Protein AF-A0A810MWP3-F1 (afdb_monomer)

Organism: NCBI:txid338584

Secondary structure (DSSP, 8-state):
--HHHHHHHHHHHHHHHHTTS--TT-------------------------TTSPPPHHHHHHHHHHHHHHHHHHHHTPPP-PPP--S-THHHHHHHHHHHHHHHHT---HHHHHHHHHHHHHHHHH-

pLDDT: mean 80.16, std 19.78, range [38.03, 97.88]

Solvent-accessible surface area (backbone atoms only — not comparable to full-atom values): 7898 Å² total; per-residue (Å²): 100,55,73,67,59,38,52,52,48,51,52,55,42,45,56,59,56,56,70,66,60,68,59,86,89,66,70,76,86,79,72,95,70,89,75,84,85,81,80,92,84,85,84,83,91,74,86,78,70,64,86,80,56,76,76,53,66,69,52,51,52,51,52,48,38,40,57,40,40,39,49,21,21,59,49,65,73,45,82,71,73,87,67,83,86,67,96,48,75,77,51,53,56,54,50,37,53,50,31,50,49,48,27,58,72,40,64,51,57,47,66,60,45,39,51,51,40,50,51,51,52,53,50,56,74,75,106

Sequence (127 aa):
MSVEEFGRAVDLLARQVGHWEAPRWRATAGSGGILPNRGPVVAGSAVSVDRDAPPARRDLMHALVQRIADRAADAEGEPRRPVPRLSNDLALTDQLKVVAADLVAAGPAPDLLGAAVADVQETRRAL

Foldseek 3Di:
DDLVLLVVLLVVLLVVLVVPPDPPVPDPPDDPDDDPDDDDDDDDDDPPPVPPPDDDLLRLLLVLLLLLLQLLCVLQVHDRDRDDDDPDSNCSSVSSVVSSVSSVVSVHDPVSSVVNSVSSVVSSVVD

Nearest PDB structures (foldseek):
  7zxk-assembly2_C  TM=2.833E-01  e=7.656E+00  Homo sapiens
  8d82-assembly1_D  TM=2.096E-01  e=9.416E+00  Homo sapiens

Mean predicted aligned error: 11.07 Å

Structure (mmCIF, N/CA/C/O backbone):
data_AF-A0A810MWP3-F1
#
_entry.id   AF-A0A810MWP3-F1
#
loop_
_atom_site.group_PDB
_atom_site.id
_atom_site.type_symbol
_atom_site.label_atom_id
_atom_site.label_alt_id
_atom_site.label_comp_id
_atom_site.label_asym_id
_atom_site.label_entity_id
_atom_site.label_seq_id
_atom_site.pdbx_PDB_ins_code
_atom_site.Cartn_x
_atom_site.Cartn_y
_atom_site.Cartn_z
_atom_site.occupancy
_atom_site.B_iso_or_equiv
_atom_site.auth_seq_id
_atom_site.auth_comp_id
_atom_site.auth_asym_id
_atom_site.auth_atom_id
_atom_site.pdbx_PDB_model_num
ATOM 1 N N . MET A 1 1 ? -11.746 8.965 2.134 1.00 88.25 1 MET A N 1
ATOM 2 C CA . MET A 1 1 ? -11.151 7.876 1.335 1.00 88.25 1 MET A CA 1
ATOM 3 C C . MET A 1 1 ? -11.826 6.576 1.739 1.00 88.25 1 MET A C 1
ATOM 5 O O . MET A 1 1 ? -12.017 6.395 2.938 1.00 88.25 1 MET A O 1
ATOM 9 N N . SER A 1 2 ? -12.223 5.719 0.797 1.00 92.62 2 SER A N 1
ATOM 10 C CA . SER A 1 2 ? -12.881 4.430 1.068 1.00 92.62 2 SER A CA 1
ATOM 11 C C . SER A 1 2 ? -11.955 3.229 0.837 1.00 92.62 2 SER A C 1
ATOM 13 O O . SER A 1 2 ? -10.946 3.316 0.133 1.00 92.62 2 SER A O 1
ATOM 15 N N . VAL A 1 3 ? -12.308 2.081 1.425 1.00 93.50 3 VAL A N 1
ATOM 16 C CA . VAL A 1 3 ? -11.587 0.807 1.234 1.00 93.50 3 VAL A CA 1
ATOM 17 C C . VAL A 1 3 ? -11.632 0.366 -0.231 1.00 93.50 3 VAL A C 1
ATOM 19 O O . VAL A 1 3 ? -10.647 -0.146 -0.759 1.00 93.50 3 VAL A O 1
ATOM 22 N N . GLU A 1 4 ? -12.744 0.630 -0.917 1.00 95.31 4 GLU A N 1
ATOM 23 C CA . GLU A 1 4 ? -12.907 0.328 -2.340 1.00 95.31 4 GLU A CA 1
ATOM 24 C C . GLU A 1 4 ? -11.955 1.152 -3.215 1.00 95.31 4 GLU A C 1
ATOM 26 O O . GLU A 1 4 ? -11.365 0.628 -4.162 1.00 95.31 4 GLU A O 1
ATOM 31 N N . GLU A 1 5 ? -11.764 2.434 -2.892 1.00 94.75 5 GLU A N 1
ATOM 32 C CA . GLU A 1 5 ? -10.815 3.303 -3.594 1.00 94.75 5 GLU A CA 1
ATOM 33 C C . GLU A 1 5 ? -9.378 2.798 -3.436 1.00 94.75 5 GLU A C 1
ATOM 35 O O . GLU A 1 5 ? -8.619 2.770 -4.409 1.00 94.75 5 GLU A O 1
ATOM 40 N N . PHE A 1 6 ? -9.021 2.346 -2.232 1.00 96.69 6 PHE A N 1
ATOM 41 C CA . PHE A 1 6 ? -7.716 1.752 -1.960 1.00 96.69 6 PHE A CA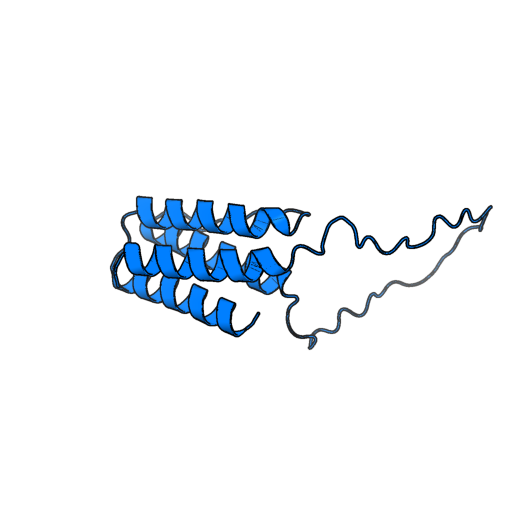 1
ATOM 42 C C . PHE A 1 6 ? -7.504 0.435 -2.711 1.00 96.69 6 PHE A C 1
ATOM 44 O O . PHE A 1 6 ? -6.509 0.304 -3.429 1.00 96.69 6 PHE A O 1
ATOM 51 N N . GLY A 1 7 ? -8.465 -0.491 -2.649 1.00 95.94 7 GLY A N 1
ATOM 52 C CA . GLY A 1 7 ? -8.410 -1.745 -3.407 1.00 95.94 7 GLY A CA 1
ATOM 53 C C . GLY A 1 7 ? -8.264 -1.502 -4.911 1.00 95.94 7 GLY A C 1
ATOM 54 O O . GLY A 1 7 ? -7.394 -2.076 -5.566 1.00 95.94 7 GLY A O 1
ATOM 55 N N . ARG A 1 8 ? -9.023 -0.543 -5.455 1.00 97.25 8 ARG A N 1
ATOM 56 C CA . ARG A 1 8 ? -8.916 -0.145 -6.864 1.00 97.25 8 ARG A CA 1
ATOM 57 C C . ARG A 1 8 ? -7.540 0.424 -7.213 1.00 97.25 8 ARG A C 1
ATOM 59 O O . ARG A 1 8 ? -7.036 0.162 -8.306 1.00 97.25 8 ARG A O 1
ATOM 66 N N . ALA A 1 9 ? -6.934 1.224 -6.336 1.00 96.88 9 ALA A N 1
ATOM 67 C CA . ALA A 1 9 ? -5.596 1.765 -6.563 1.00 96.88 9 ALA A CA 1
ATOM 68 C C . ALA A 1 9 ? -4.542 0.646 -6.629 1.00 96.88 9 ALA A C 1
ATOM 70 O O . ALA A 1 9 ? -3.719 0.645 -7.551 1.00 96.88 9 ALA A O 1
ATOM 71 N N . VAL A 1 10 ? -4.613 -0.323 -5.710 1.00 96.31 10 VAL A N 1
ATOM 72 C CA . VAL A 1 10 ? -3.728 -1.500 -5.669 1.00 96.31 10 VAL A CA 1
ATOM 73 C C . VAL A 1 10 ? -3.887 -2.352 -6.928 1.00 96.31 10 VAL A C 1
ATOM 75 O O . VAL A 1 10 ? -2.888 -2.696 -7.558 1.00 96.31 10 VAL A O 1
ATOM 78 N N . ASP A 1 11 ? -5.119 -2.620 -7.365 1.00 94.81 11 ASP A N 1
ATOM 79 C CA . ASP A 1 11 ? -5.384 -3.398 -8.581 1.00 94.81 11 ASP A CA 1
ATOM 80 C C . ASP A 1 11 ? -4.823 -2.739 -9.845 1.00 94.81 11 ASP A C 1
ATOM 82 O O . ASP A 1 11 ? -4.286 -3.415 -10.727 1.00 94.81 11 ASP A O 1
ATOM 86 N N . LEU A 1 12 ? -4.932 -1.412 -9.953 1.00 94.62 12 LEU A N 1
ATOM 87 C CA . LEU A 1 12 ? -4.375 -0.671 -11.085 1.00 94.62 12 LEU A CA 1
ATOM 88 C C . LEU A 1 12 ? -2.846 -0.754 -11.114 1.00 94.62 12 LEU A C 1
ATOM 90 O O . LEU A 1 12 ? -2.275 -0.942 -12.188 1.00 94.62 12 LEU A O 1
ATOM 94 N N . LEU A 1 13 ? -2.193 -0.654 -9.954 1.00 92.88 13 LEU A N 1
ATOM 95 C CA . LEU A 1 13 ? -0.748 -0.830 -9.858 1.00 92.88 13 LEU A CA 1
ATOM 96 C C . LEU A 1 13 ? -0.337 -2.273 -10.191 1.00 92.88 13 LEU A C 1
ATOM 98 O O . LEU A 1 13 ? 0.571 -2.474 -10.991 1.00 92.88 13 LEU A O 1
ATOM 102 N N . ALA A 1 14 ? -1.037 -3.276 -9.658 1.00 90.75 14 ALA A N 1
ATOM 103 C CA . ALA A 1 14 ? -0.759 -4.685 -9.935 1.00 90.75 14 ALA A CA 1
ATOM 104 C C . ALA A 1 14 ? -0.850 -5.014 -11.435 1.00 90.75 14 ALA A C 1
ATOM 106 O O . ALA A 1 14 ? -0.020 -5.750 -11.965 1.00 90.75 14 ALA A O 1
ATOM 107 N N . ARG A 1 15 ? -1.825 -4.434 -12.147 1.00 89.81 15 ARG A N 1
ATOM 108 C CA . ARG A 1 15 ? -1.952 -4.580 -13.607 1.00 89.81 15 ARG A CA 1
ATOM 109 C C . ARG A 1 15 ? -0.799 -3.922 -14.368 1.00 89.81 15 ARG A C 1
ATOM 111 O O . ARG A 1 15 ? -0.353 -4.479 -15.367 1.00 89.81 15 ARG A O 1
ATOM 118 N N . GLN A 1 16 ? -0.315 -2.768 -13.907 1.00 87.88 16 GLN A N 1
ATOM 119 C CA . GLN A 1 16 ? 0.860 -2.109 -14.486 1.00 87.88 16 GLN A CA 1
ATOM 120 C C . GLN A 1 16 ? 2.122 -2.956 -14.275 1.00 87.88 16 GLN A C 1
ATOM 122 O O . GLN A 1 16 ? 2.854 -3.248 -15.208 1.00 87.88 16 GLN A O 1
ATOM 127 N N . VAL A 1 17 ? 2.350 -3.456 -13.067 1.00 85.50 17 VAL A N 1
ATOM 128 C CA . VAL A 1 17 ? 3.517 -4.308 -12.797 1.00 85.50 17 VAL A CA 1
ATOM 129 C C . VAL A 1 17 ? 3.434 -5.636 -13.562 1.00 85.50 17 VAL A C 1
ATOM 131 O O . VAL A 1 17 ? 4.443 -6.112 -14.076 1.00 85.50 17 VAL A O 1
ATOM 134 N N . GLY A 1 18 ? 2.235 -6.204 -13.726 1.00 75.62 18 GLY A N 1
ATOM 135 C CA . GLY A 1 18 ? 2.027 -7.442 -14.485 1.00 75.62 18 GLY A CA 1
ATOM 136 C C . GLY A 1 18 ? 2.459 -7.358 -15.954 1.00 75.62 18 GLY A C 1
ATOM 137 O O . GLY A 1 18 ? 2.875 -8.360 -16.527 1.00 75.62 18 GLY A O 1
ATOM 138 N N . HIS A 1 19 ? 2.452 -6.171 -16.570 1.00 72.50 19 HIS A N 1
ATOM 139 C CA . HIS A 1 19 ? 2.949 -6.014 -17.940 1.00 72.50 19 HIS A CA 1
ATOM 140 C C . HIS A 1 19 ? 4.488 -6.003 -18.037 1.00 72.50 19 HIS A C 1
ATOM 142 O O . HIS A 1 19 ? 5.030 -5.900 -19.139 1.00 72.50 19 HIS A O 1
ATOM 148 N N . TRP A 1 20 ? 5.212 -6.051 -16.912 1.00 69.12 20 TRP A N 1
ATOM 149 C CA . TRP A 1 20 ? 6.669 -6.226 -16.882 1.00 69.12 20 TRP A CA 1
ATOM 150 C C . TRP A 1 20 ? 7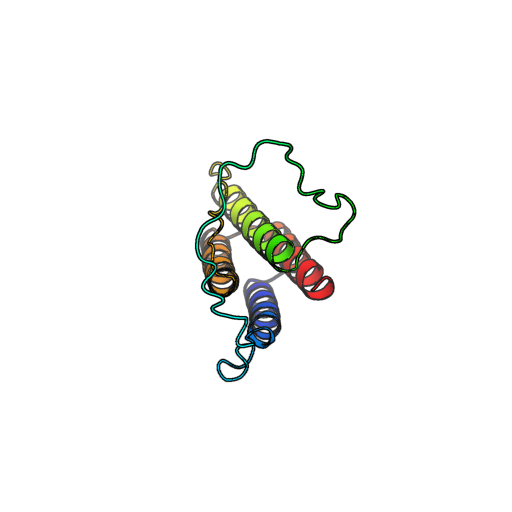.104 -7.683 -16.929 1.00 69.12 20 TRP A C 1
ATOM 152 O O . TRP A 1 20 ? 8.305 -7.938 -17.025 1.00 69.12 20 TRP A O 1
ATOM 162 N N . GLU A 1 21 ? 6.168 -8.634 -16.899 1.00 60.75 21 GLU A N 1
ATOM 163 C CA . GLU A 1 21 ? 6.490 -10.008 -17.251 1.00 60.75 21 GLU A CA 1
ATOM 164 C C . GLU A 1 21 ? 7.014 -10.025 -18.690 1.00 60.75 21 GLU A C 1
ATOM 166 O O . GLU A 1 21 ? 6.260 -9.953 -19.665 1.00 60.75 21 GLU A O 1
ATOM 171 N N . ALA A 1 22 ? 8.342 -10.091 -18.834 1.00 49.28 22 ALA A N 1
ATOM 172 C CA . ALA A 1 22 ? 8.959 -10.403 -20.107 1.00 49.28 22 ALA A CA 1
ATOM 173 C C . ALA A 1 22 ? 8.276 -11.678 -20.617 1.00 49.28 22 ALA A C 1
ATOM 175 O O . ALA A 1 22 ? 8.163 -12.646 -19.855 1.00 49.28 22 ALA A O 1
ATOM 176 N N . PRO A 1 23 ? 7.800 -11.713 -21.873 1.00 52.75 23 PRO A N 1
ATOM 177 C CA . PRO A 1 23 ? 7.190 -12.919 -22.388 1.00 52.75 23 PRO A CA 1
ATOM 178 C C . PRO A 1 23 ? 8.165 -14.073 -22.168 1.00 52.75 23 PRO A C 1
ATOM 180 O O . PRO A 1 23 ? 9.312 -13.988 -22.596 1.00 52.75 23 PRO A O 1
ATOM 183 N N . ARG A 1 24 ? 7.733 -15.145 -21.498 1.00 57.97 24 ARG A N 1
ATOM 184 C CA . ARG A 1 24 ? 8.583 -16.308 -21.163 1.00 57.97 24 ARG A CA 1
ATOM 185 C C . ARG A 1 24 ? 9.287 -16.954 -22.367 1.00 57.97 24 ARG A C 1
ATOM 187 O O . ARG A 1 24 ? 10.204 -17.744 -22.193 1.00 57.97 24 ARG A O 1
ATOM 194 N N . TRP A 1 25 ? 8.863 -16.619 -23.589 1.00 55.56 25 TRP A N 1
ATOM 195 C CA . TRP A 1 25 ? 9.498 -17.018 -24.849 1.00 55.56 25 TRP A CA 1
ATOM 196 C C . TRP A 1 25 ? 10.658 -16.107 -25.288 1.00 55.56 25 TRP A C 1
ATOM 198 O O . TRP A 1 25 ? 11.302 -16.379 -26.295 1.00 55.56 25 TRP A O 1
ATOM 208 N N . ARG A 1 26 ? 10.942 -15.032 -24.549 1.00 52.16 26 ARG A N 1
ATOM 209 C CA . ARG A 1 26 ? 11.949 -14.012 -24.862 1.00 52.16 26 ARG A CA 1
ATOM 210 C C . ARG A 1 26 ? 13.130 -14.044 -23.889 1.00 52.16 26 ARG A C 1
ATOM 212 O O . ARG A 1 26 ? 13.694 -13.006 -23.560 1.00 52.16 26 ARG A O 1
ATOM 219 N N . ALA A 1 27 ? 13.504 -15.237 -23.427 1.00 49.22 27 ALA A N 1
ATOM 220 C CA . ALA A 1 27 ? 14.766 -15.425 -22.728 1.00 49.22 27 ALA A CA 1
ATOM 221 C C . ALA A 1 27 ? 15.91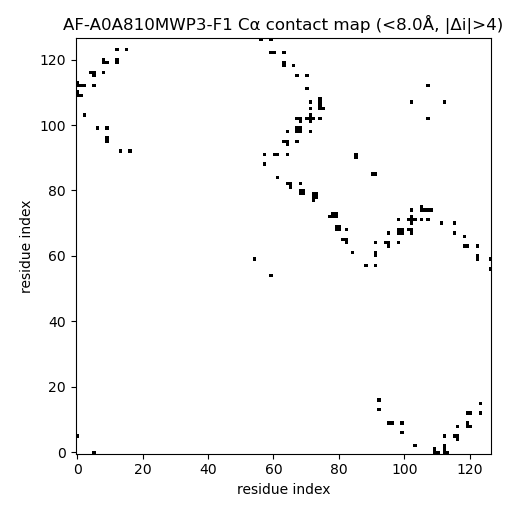7 -15.048 -23.673 1.00 49.22 27 ALA A C 1
ATOM 223 O O . ALA A 1 27 ? 16.130 -15.696 -24.699 1.00 49.22 27 ALA A O 1
ATOM 224 N N . THR A 1 28 ? 16.668 -14.002 -23.332 1.00 50.81 28 THR A N 1
ATOM 225 C CA . THR A 1 28 ? 17.993 -13.782 -23.903 1.00 50.81 28 THR A CA 1
ATOM 226 C C . THR A 1 28 ? 18.847 -14.964 -23.465 1.00 50.81 28 THR A C 1
ATOM 228 O O . THR A 1 28 ? 19.185 -15.091 -22.289 1.00 50.81 28 THR A O 1
ATOM 231 N N . ALA A 1 29 ? 19.155 -15.867 -24.394 1.00 56.22 29 ALA A N 1
ATOM 232 C CA . ALA A 1 29 ? 20.172 -16.885 -24.195 1.00 56.22 29 ALA A CA 1
ATOM 233 C C . ALA A 1 29 ? 21.520 -16.173 -23.976 1.00 56.22 29 ALA A C 1
ATOM 235 O O . ALA A 1 29 ? 22.212 -15.814 -24.922 1.00 56.22 29 ALA A O 1
ATOM 236 N N . GLY A 1 30 ? 21.848 -15.899 -22.715 1.00 47.69 30 GLY A N 1
ATOM 237 C CA . GLY A 1 30 ? 23.099 -15.289 -22.279 1.00 47.69 30 GLY A CA 1
ATOM 238 C C . GLY A 1 30 ? 24.085 -16.345 -21.799 1.00 47.69 30 GLY A C 1
ATOM 239 O O . GLY A 1 30 ? 24.288 -16.497 -20.603 1.00 47.69 30 GLY A O 1
ATOM 240 N N . SER A 1 31 ? 24.668 -17.058 -22.762 1.00 45.53 31 SER A N 1
ATOM 241 C CA . SER A 1 31 ? 26.018 -17.638 -22.737 1.00 45.53 31 SER A CA 1
ATOM 242 C C . SER A 1 31 ? 26.408 -18.542 -21.561 1.00 45.53 31 SER A C 1
ATOM 244 O O . SER A 1 31 ? 27.111 -18.143 -20.634 1.00 45.53 31 SER A O 1
ATOM 246 N N . GLY A 1 32 ? 26.109 -19.834 -21.712 1.00 47.28 32 GLY A N 1
ATOM 247 C CA . GLY A 1 32 ? 26.948 -20.889 -21.149 1.00 47.28 32 GLY A CA 1
ATOM 248 C C . GLY A 1 32 ? 28.333 -20.861 -21.803 1.00 47.28 32 GLY A C 1
ATOM 249 O O . GLY A 1 32 ? 28.562 -21.519 -22.812 1.00 47.28 32 GLY A O 1
ATOM 250 N N . GLY A 1 33 ? 29.248 -20.066 -21.250 1.00 42.28 33 GLY A N 1
ATOM 251 C CA . GLY A 1 33 ? 30.671 -20.114 -21.568 1.00 42.28 33 GLY A CA 1
ATOM 252 C C . GLY A 1 33 ? 31.407 -20.926 -20.510 1.00 42.28 33 GLY A C 1
ATOM 253 O O . GLY A 1 33 ? 31.701 -20.415 -19.435 1.00 42.28 33 GLY A O 1
ATOM 254 N N . ILE A 1 34 ? 31.711 -22.189 -20.807 1.00 49.84 34 ILE A N 1
ATOM 255 C CA . ILE A 1 34 ? 32.692 -22.969 -20.047 1.00 49.84 34 ILE A CA 1
ATOM 256 C C . ILE A 1 34 ? 34.055 -22.289 -20.240 1.00 49.84 34 ILE A C 1
ATOM 258 O O . ILE A 1 34 ? 34.613 -22.330 -21.334 1.00 49.84 34 ILE A O 1
ATOM 262 N N . LEU A 1 35 ? 34.599 -21.665 -19.194 1.00 53.44 35 LEU A N 1
ATOM 263 C CA . LEU A 1 35 ? 36.011 -21.277 -19.151 1.00 53.44 35 LEU A CA 1
ATOM 264 C C . LEU A 1 35 ? 36.784 -22.344 -18.365 1.00 53.44 35 LEU A C 1
ATOM 266 O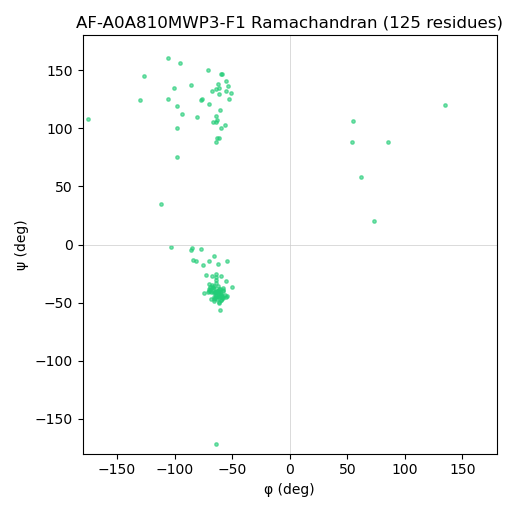 O . LEU A 1 35 ? 36.493 -22.541 -17.183 1.00 53.44 35 LEU A O 1
ATOM 270 N N . PRO A 1 36 ? 37.776 -23.031 -18.959 1.00 49.00 36 PRO A N 1
ATOM 271 C CA . PRO A 1 36 ? 38.680 -23.866 -18.188 1.00 49.00 36 PRO A CA 1
ATOM 272 C C . PRO A 1 36 ? 39.716 -22.981 -17.475 1.00 49.00 36 PRO A C 1
ATOM 274 O O . PRO A 1 36 ? 40.435 -22.226 -18.118 1.00 49.00 36 PRO A O 1
ATOM 277 N N . ASN A 1 37 ? 39.796 -23.120 -16.149 1.00 51.06 37 ASN A N 1
ATOM 278 C CA . ASN A 1 37 ? 40.940 -22.792 -15.287 1.00 51.06 37 ASN A CA 1
ATOM 279 C C . ASN A 1 37 ? 41.516 -21.352 -15.353 1.00 51.06 37 ASN A C 1
ATOM 281 O O . ASN A 1 37 ? 42.293 -21.006 -16.243 1.00 51.06 37 ASN A O 1
ATOM 285 N N . ARG A 1 38 ? 41.252 -20.538 -14.319 1.00 51.84 38 ARG A N 1
ATOM 286 C CA . ARG A 1 38 ? 42.029 -19.320 -14.027 1.00 51.84 38 ARG A CA 1
ATOM 287 C C . ARG A 1 38 ? 42.440 -19.321 -12.550 1.00 51.84 38 ARG A C 1
ATOM 289 O O . ARG A 1 38 ? 41.584 -19.469 -11.684 1.00 51.84 38 ARG A O 1
ATOM 296 N N . GLY A 1 39 ? 43.749 -19.204 -12.303 1.00 43.81 39 GLY A N 1
ATOM 297 C CA . GLY A 1 39 ? 44.392 -19.190 -10.980 1.00 43.81 39 GLY A CA 1
ATOM 298 C C . GLY A 1 39 ? 44.005 -17.999 -10.084 1.00 43.81 39 GLY A C 1
ATOM 299 O O . GLY A 1 39 ? 43.085 -17.250 -10.415 1.00 43.81 39 GLY A O 1
ATOM 300 N N . PRO A 1 40 ? 44.682 -17.817 -8.932 1.00 46.69 40 PRO A N 1
ATOM 301 C CA . PRO A 1 40 ? 44.168 -16.998 -7.842 1.00 46.69 40 PRO A CA 1
ATOM 302 C C . PRO A 1 40 ? 44.183 -15.512 -8.211 1.00 46.69 40 PRO A C 1
ATOM 304 O O . PRO A 1 40 ? 45.235 -14.938 -8.488 1.00 46.69 40 PRO A O 1
ATOM 307 N N . VAL A 1 41 ? 43.006 -14.887 -8.188 1.00 50.47 41 VAL A N 1
ATOM 308 C CA . VAL A 1 41 ? 42.848 -13.437 -8.323 1.00 50.47 41 VAL A CA 1
ATOM 309 C C . VAL A 1 41 ? 42.800 -12.806 -6.933 1.00 50.47 41 VAL A C 1
ATOM 311 O O . VAL A 1 41 ? 41.865 -13.016 -6.165 1.00 50.47 41 VAL A O 1
ATOM 314 N N . VAL A 1 42 ? 43.833 -12.031 -6.608 1.00 46.12 42 VAL A N 1
ATOM 315 C CA . VAL A 1 42 ? 43.807 -11.040 -5.528 1.00 46.12 42 VAL A CA 1
ATOM 316 C C . VAL A 1 42 ? 43.597 -9.658 -6.142 1.00 46.12 42 VAL A C 1
ATOM 318 O O . VAL A 1 42 ? 44.263 -9.331 -7.121 1.00 46.12 42 VAL A O 1
ATOM 321 N N . ALA A 1 43 ? 42.686 -8.886 -5.537 1.00 39.78 43 ALA A N 1
ATOM 322 C CA . ALA A 1 43 ? 42.612 -7.418 -5.454 1.00 39.78 43 ALA A CA 1
ATOM 323 C C . ALA A 1 43 ? 41.201 -6.859 -5.726 1.00 39.78 43 ALA A C 1
ATOM 325 O O . ALA A 1 43 ? 40.670 -6.967 -6.824 1.00 39.78 43 ALA A O 1
ATOM 326 N N . GLY A 1 44 ? 40.674 -6.154 -4.718 1.00 38.03 44 GLY A N 1
ATOM 327 C CA . GLY A 1 44 ? 40.033 -4.853 -4.932 1.00 38.03 44 GLY A CA 1
ATOM 328 C C . GLY A 1 44 ? 38.560 -4.845 -5.325 1.00 38.03 44 GLY A C 1
ATOM 329 O O . GLY A 1 44 ? 38.215 -4.737 -6.493 1.00 38.03 44 GLY A O 1
ATOM 330 N N . SER A 1 45 ? 37.702 -4.842 -4.307 1.00 44.75 45 SER A N 1
ATOM 331 C CA . SER A 1 45 ? 36.295 -4.451 -4.381 1.00 44.75 45 SER A CA 1
ATOM 332 C C . SER A 1 45 ? 36.124 -2.984 -4.795 1.00 44.75 45 SER A C 1
ATOM 334 O O . SER A 1 45 ? 36.816 -2.121 -4.258 1.00 44.75 45 SER A O 1
ATOM 336 N N . ALA A 1 46 ? 35.158 -2.711 -5.672 1.00 41.22 46 ALA A N 1
ATOM 337 C CA . ALA A 1 46 ? 34.022 -1.834 -5.375 1.00 41.22 46 ALA A CA 1
ATOM 338 C C . ALA A 1 46 ? 33.062 -1.856 -6.573 1.00 41.22 46 ALA A C 1
ATOM 3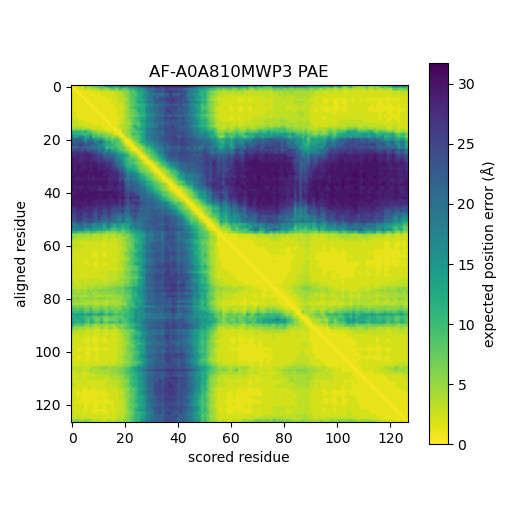40 O O . ALA A 1 46 ? 33.344 -1.280 -7.623 1.00 41.22 46 ALA A O 1
ATOM 341 N N . VAL A 1 47 ? 31.902 -2.499 -6.422 1.00 48.50 47 VAL A N 1
ATOM 342 C CA . VAL A 1 47 ? 30.747 -2.115 -7.240 1.00 48.50 47 VAL A CA 1
ATOM 343 C C . VAL A 1 47 ? 30.421 -0.686 -6.819 1.00 48.50 47 VAL A C 1
ATOM 345 O O . VAL A 1 47 ? 29.921 -0.467 -5.717 1.00 48.50 47 VAL A O 1
ATOM 348 N N . SER A 1 48 ? 30.754 0.289 -7.664 1.00 41.81 48 SER A N 1
ATOM 349 C CA . SER A 1 48 ? 30.194 1.631 -7.563 1.00 41.81 48 SER A CA 1
ATOM 350 C C . SER A 1 48 ? 28.692 1.502 -7.792 1.00 41.81 48 SER A C 1
ATOM 352 O O . SER A 1 48 ? 28.227 1.492 -8.927 1.00 41.81 48 SER A O 1
ATOM 354 N N . VAL A 1 49 ? 27.934 1.320 -6.710 1.00 54.81 49 VAL A N 1
ATOM 355 C CA . VAL A 1 49 ? 26.497 1.575 -6.729 1.00 54.81 49 VAL A CA 1
ATOM 356 C C . VAL A 1 49 ? 26.386 3.077 -6.918 1.00 54.81 49 VAL A C 1
ATOM 358 O O . VAL A 1 49 ? 26.743 3.846 -6.023 1.00 54.81 49 VAL A O 1
ATOM 361 N N . ASP A 1 50 ? 26.013 3.483 -8.123 1.00 46.88 50 ASP A N 1
ATOM 362 C CA . ASP A 1 50 ? 25.733 4.868 -8.457 1.00 46.88 50 ASP A CA 1
ATOM 363 C C . ASP A 1 50 ? 24.652 5.368 -7.482 1.00 46.88 50 ASP A C 1
ATOM 365 O O . ASP A 1 50 ? 23.501 4.939 -7.540 1.00 46.88 50 ASP A O 1
ATOM 369 N N . ARG A 1 51 ? 25.053 6.157 -6.475 1.00 54.31 51 ARG A N 1
ATOM 370 C CA . ARG A 1 51 ? 24.167 6.593 -5.378 1.00 54.31 51 ARG A CA 1
ATOM 371 C C . ARG A 1 51 ? 23.106 7.591 -5.842 1.00 54.31 51 ARG A C 1
ATOM 373 O O . ARG A 1 51 ? 22.151 7.807 -5.102 1.00 54.31 51 ARG A O 1
ATOM 380 N N . ASP A 1 52 ? 23.281 8.143 -7.041 1.00 45.84 52 ASP A N 1
ATOM 381 C CA . ASP A 1 52 ? 22.348 9.059 -7.691 1.00 45.84 52 ASP A CA 1
ATOM 382 C C . ASP A 1 52 ? 21.526 8.367 -8.791 1.00 45.84 52 ASP A C 1
ATOM 384 O O . ASP A 1 52 ? 20.635 8.993 -9.375 1.00 45.84 52 ASP A O 1
ATOM 388 N N . ALA A 1 53 ? 21.766 7.076 -9.069 1.00 58.97 53 ALA A N 1
ATOM 389 C CA . ALA A 1 53 ? 20.907 6.328 -9.970 1.00 58.97 53 ALA A CA 1
ATOM 390 C C . ALA A 1 53 ? 19.484 6.289 -9.391 1.00 58.97 53 ALA A C 1
ATOM 392 O O . ALA A 1 53 ? 19.302 5.940 -8.218 1.00 58.97 53 ALA A O 1
ATOM 393 N N . PRO A 1 54 ? 18.461 6.635 -10.196 1.00 59.62 54 PRO A N 1
ATOM 394 C CA . PRO A 1 54 ? 17.083 6.571 -9.743 1.00 59.62 54 PRO A CA 1
ATOM 395 C C . PRO A 1 54 ? 16.782 5.151 -9.244 1.00 59.62 54 PRO A C 1
ATOM 397 O O . PRO A 1 54 ? 17.263 4.182 -9.844 1.00 59.62 54 PRO A O 1
ATOM 400 N N . PRO A 1 55 ? 16.016 5.012 -8.145 1.00 71.06 55 PRO A N 1
ATOM 401 C CA . PRO A 1 55 ? 15.772 3.719 -7.521 1.00 71.06 55 PRO A CA 1
ATOM 402 C C . PRO A 1 55 ? 15.235 2.735 -8.554 1.00 71.06 55 PRO A C 1
ATOM 404 O O . PRO A 1 55 ? 14.364 3.073 -9.364 1.00 71.06 55 PRO A O 1
ATOM 407 N N . ALA A 1 56 ? 15.749 1.504 -8.530 1.00 81.00 56 ALA A N 1
ATOM 408 C CA . ALA A 1 56 ? 15.246 0.482 -9.428 1.00 81.00 56 ALA A CA 1
ATOM 409 C C . ALA A 1 56 ? 13.747 0.281 -9.156 1.00 81.00 56 ALA A C 1
ATOM 411 O O . ALA A 1 56 ? 13.285 0.377 -8.019 1.00 81.00 56 ALA A O 1
ATOM 412 N N .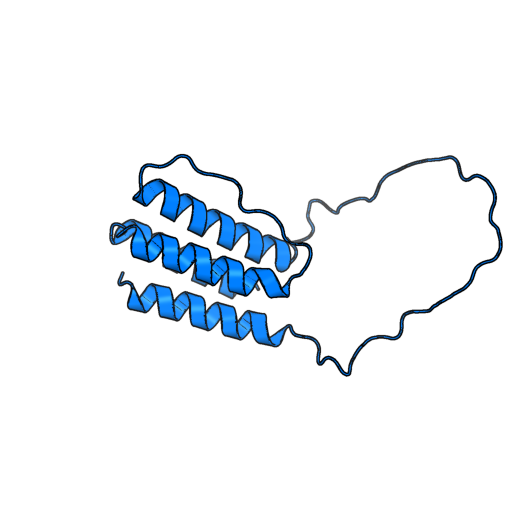 ARG A 1 57 ? 12.964 -0.043 -10.188 1.00 85.00 57 ARG A N 1
ATOM 413 C CA . ARG A 1 57 ? 11.509 -0.276 -10.056 1.00 85.00 57 ARG A CA 1
ATOM 414 C C . ARG A 1 57 ? 11.157 -1.249 -8.926 1.00 85.00 57 ARG A C 1
ATOM 416 O O . ARG A 1 57 ? 10.175 -1.058 -8.215 1.00 85.00 57 ARG A O 1
ATOM 423 N N . ARG A 1 58 ? 12.000 -2.266 -8.736 1.00 85.69 58 ARG A N 1
ATOM 424 C CA . ARG A 1 58 ? 11.924 -3.242 -7.645 1.00 85.69 58 ARG A CA 1
ATOM 425 C C . ARG A 1 58 ? 12.041 -2.594 -6.261 1.00 85.69 58 ARG A C 1
ATOM 427 O O . ARG A 1 58 ? 11.293 -2.954 -5.357 1.00 85.69 58 ARG A O 1
ATOM 434 N N . ASP A 1 59 ? 12.939 -1.625 -6.112 1.00 89.25 59 ASP A N 1
ATOM 435 C CA . ASP A 1 59 ? 13.146 -0.889 -4.865 1.00 89.25 59 ASP A CA 1
ATOM 436 C C . ASP A 1 59 ? 11.965 0.037 -4.573 1.00 89.25 59 ASP A C 1
ATOM 438 O O . ASP A 1 59 ? 11.508 0.095 -3.434 1.00 89.25 59 ASP A O 1
ATOM 442 N N . LEU A 1 60 ? 11.409 0.693 -5.599 1.00 91.31 60 LEU A N 1
ATOM 443 C CA . LEU A 1 60 ? 10.185 1.493 -5.468 1.00 91.31 60 LEU A CA 1
ATOM 444 C C . LEU A 1 60 ? 8.993 0.640 -5.014 1.00 91.31 60 LEU A C 1
ATOM 446 O O . LEU A 1 60 ? 8.264 1.033 -4.102 1.00 91.31 60 LEU A O 1
ATOM 450 N N . MET A 1 61 ? 8.827 -0.549 -5.600 1.00 91.94 61 MET A N 1
ATOM 451 C CA . MET A 1 61 ? 7.784 -1.496 -5.199 1.00 91.94 61 MET A CA 1
ATOM 452 C C . MET A 1 61 ? 7.995 -2.020 -3.778 1.00 91.94 61 MET A C 1
ATOM 454 O O . MET A 1 61 ? 7.056 -2.017 -2.986 1.00 91.94 61 MET A O 1
ATOM 458 N N . HIS A 1 62 ? 9.216 -2.428 -3.418 1.00 92.38 62 HIS A N 1
ATOM 459 C CA . HIS A 1 62 ? 9.508 -2.889 -2.057 1.00 92.38 62 HIS A CA 1
ATOM 460 C C . HIS A 1 62 ? 9.302 -1.775 -1.022 1.00 92.38 62 HIS A C 1
ATOM 462 O O . HIS A 1 62 ? 8.719 -2.017 0.033 1.00 92.38 62 HIS A O 1
ATOM 468 N N . ALA A 1 63 ? 9.696 -0.541 -1.345 1.00 94.50 63 ALA A N 1
ATOM 469 C CA . ALA A 1 63 ? 9.457 0.616 -0.493 1.00 94.50 63 ALA A CA 1
ATOM 470 C C . ALA A 1 63 ? 7.957 0.891 -0.305 1.00 94.50 63 ALA A C 1
ATOM 472 O O . ALA A 1 63 ? 7.540 1.197 0.808 1.00 94.50 63 ALA A O 1
ATOM 473 N N . LEU A 1 64 ? 7.136 0.750 -1.354 1.00 96.44 64 LEU A N 1
ATOM 474 C CA . LEU A 1 64 ? 5.681 0.840 -1.220 1.00 96.44 64 LEU A CA 1
ATOM 475 C C . LEU A 1 64 ? 5.137 -0.250 -0.290 1.00 96.44 64 LEU A C 1
ATOM 477 O O . LEU A 1 64 ? 4.389 0.068 0.630 1.00 96.44 64 LEU A O 1
ATOM 481 N N . VAL A 1 65 ? 5.527 -1.512 -0.497 1.00 95.94 65 VAL A N 1
ATOM 482 C CA . VAL A 1 65 ? 5.092 -2.636 0.349 1.00 95.94 65 VAL A CA 1
ATOM 483 C C . VAL A 1 65 ? 5.426 -2.368 1.820 1.00 95.94 65 VAL A C 1
ATOM 485 O O . VAL A 1 65 ? 4.557 -2.518 2.676 1.00 95.94 65 VAL A O 1
ATOM 488 N N . GLN A 1 66 ? 6.643 -1.895 2.113 1.00 96.94 66 GLN A N 1
ATOM 489 C CA . GLN A 1 66 ? 7.034 -1.519 3.473 1.00 96.94 66 GLN A CA 1
ATOM 490 C C . GLN A 1 66 ? 6.139 -0.412 4.041 1.00 96.94 66 GLN A C 1
ATOM 492 O O . GLN A 1 66 ? 5.646 -0.541 5.155 1.00 96.94 66 GLN A O 1
ATOM 497 N N . ARG A 1 67 ? 5.885 0.659 3.279 1.00 97.75 67 ARG A N 1
ATOM 498 C CA . ARG A 1 67 ? 5.055 1.781 3.746 1.00 97.75 67 ARG A CA 1
ATOM 499 C C . ARG A 1 67 ? 3.598 1.390 4.009 1.00 97.75 67 ARG A C 1
ATOM 501 O O . ARG A 1 67 ? 2.956 2.005 4.860 1.00 97.75 67 ARG A O 1
ATOM 508 N N . ILE A 1 68 ? 3.052 0.415 3.283 1.00 97.88 68 ILE A N 1
ATOM 509 C CA . ILE A 1 68 ? 1.706 -0.114 3.557 1.00 97.88 68 ILE A CA 1
ATOM 510 C C . ILE A 1 68 ? 1.721 -1.004 4.807 1.00 97.88 68 ILE A C 1
ATOM 512 O O . ILE A 1 68 ? 0.846 -0.850 5.654 1.00 97.88 68 ILE A O 1
ATOM 516 N N . ALA A 1 69 ? 2.740 -1.851 4.976 1.00 96.88 69 ALA A N 1
ATOM 517 C CA . ALA A 1 69 ? 2.903 -2.672 6.178 1.00 96.88 69 ALA A CA 1
ATOM 518 C C . ALA A 1 69 ? 3.081 -1.828 7.453 1.00 96.88 69 ALA A C 1
ATOM 520 O O . ALA A 1 69 ? 2.462 -2.113 8.474 1.00 96.88 69 ALA A O 1
ATOM 521 N N . ASP A 1 70 ? 3.870 -0.753 7.388 1.00 97.44 70 ASP A N 1
ATOM 522 C CA . ASP A 1 70 ? 4.059 0.171 8.512 1.00 97.44 70 ASP A CA 1
ATOM 523 C C . ASP A 1 70 ? 2.737 0.824 8.933 1.00 97.44 70 ASP A C 1
ATOM 525 O O . ASP A 1 70 ? 2.468 0.977 10.120 1.00 97.44 70 ASP A O 1
ATOM 529 N N . ARG A 1 71 ? 1.890 1.165 7.957 1.00 96.44 71 ARG A N 1
ATOM 530 C CA . ARG A 1 71 ? 0.553 1.717 8.198 1.00 96.44 71 ARG A CA 1
ATOM 531 C C . ARG A 1 71 ? -0.415 0.696 8.788 1.00 96.44 71 ARG A C 1
ATOM 533 O O . ARG A 1 71 ? -1.240 1.084 9.607 1.00 96.44 71 ARG A O 1
ATOM 540 N N . ALA A 1 72 ? -0.325 -0.571 8.381 1.00 95.69 72 ALA A N 1
ATOM 541 C CA . ALA A 1 72 ? -1.099 -1.650 8.993 1.00 95.69 72 ALA A CA 1
ATOM 542 C C . ALA A 1 72 ? -0.703 -1.819 10.468 1.00 95.69 72 ALA A C 1
ATOM 544 O O . ALA A 1 72 ? -1.568 -1.785 11.337 1.00 95.69 72 ALA A O 1
ATOM 545 N N . ALA A 1 73 ? 0.601 -1.853 10.760 1.00 95.06 73 ALA A N 1
ATOM 546 C CA . ALA A 1 73 ? 1.107 -1.905 12.131 1.00 95.06 73 ALA A CA 1
ATOM 547 C C . ALA A 1 73 ? 0.659 -0.687 12.964 1.00 95.06 73 ALA A C 1
ATOM 549 O O . ALA A 1 73 ? 0.199 -0.851 14.091 1.00 95.06 73 ALA A O 1
ATOM 550 N N . ASP A 1 74 ? 0.715 0.526 12.398 1.00 93.75 74 ASP A N 1
ATOM 551 C CA . ASP A 1 74 ? 0.225 1.741 13.064 1.00 93.75 74 ASP A CA 1
ATOM 552 C C . ASP A 1 74 ? -1.284 1.671 13.373 1.00 93.75 74 ASP A C 1
ATOM 554 O O . ASP A 1 74 ? -1.712 2.133 14.430 1.00 93.75 74 ASP A O 1
ATOM 558 N N . ALA A 1 75 ? -2.090 1.102 12.468 1.00 93.81 75 ALA A N 1
ATOM 559 C CA . ALA A 1 75 ? -3.530 0.932 12.663 1.00 93.81 75 ALA A CA 1
ATOM 560 C C . ALA A 1 75 ? -3.859 -0.124 13.735 1.00 93.81 75 ALA A C 1
ATOM 562 O O . ALA A 1 75 ? -4.821 0.046 14.481 1.00 93.81 75 ALA A O 1
ATOM 563 N N . GLU A 1 76 ? -3.040 -1.170 13.850 1.00 92.50 76 GLU A N 1
ATOM 564 C CA . GLU A 1 76 ? -3.168 -2.216 14.874 1.00 92.50 76 GLU A CA 1
ATOM 565 C C . GLU A 1 76 ? -2.566 -1.814 16.233 1.00 92.50 76 GLU A C 1
ATOM 567 O O . GLU A 1 76 ? -2.833 -2.458 17.246 1.00 92.50 76 GLU A O 1
ATOM 572 N N . GLY A 1 77 ? -1.768 -0.742 16.280 1.00 93.19 77 GLY A N 1
ATOM 573 C CA . GLY A 1 77 ? -1.002 -0.360 17.470 1.00 93.19 77 GLY A CA 1
ATOM 574 C C . GLY A 1 77 ? 0.200 -1.275 17.739 1.00 93.19 77 GLY A C 1
ATOM 575 O O . GLY A 1 77 ? 0.710 -1.316 18.860 1.00 93.19 77 GLY A O 1
ATOM 576 N N . GLU A 1 78 ? 0.659 -1.999 16.721 1.00 93.75 78 GLU A N 1
ATOM 577 C CA . GLU A 1 78 ? 1.763 -2.951 16.791 1.00 93.75 78 GLU A CA 1
ATOM 578 C C . GLU A 1 78 ? 3.100 -2.318 16.354 1.00 93.75 78 GLU A C 1
ATOM 580 O O . GLU A 1 78 ? 3.138 -1.346 15.591 1.00 93.75 78 GLU A O 1
ATOM 585 N N . PRO A 1 79 ? 4.253 -2.859 16.792 1.00 94.25 79 PRO A N 1
ATOM 586 C CA . PRO A 1 79 ? 5.553 -2.389 16.330 1.00 94.25 79 PRO A CA 1
ATOM 587 C C . PRO A 1 79 ? 5.753 -2.635 14.829 1.00 94.25 79 PRO A C 1
ATOM 589 O O . PRO A 1 79 ? 5.576 -3.754 14.344 1.00 94.25 79 PRO A O 1
ATOM 592 N N . ARG A 1 80 ? 6.240 -1.616 14.111 1.00 95.81 80 ARG A N 1
ATOM 593 C CA . ARG A 1 80 ? 6.627 -1.723 12.694 1.00 95.81 80 ARG A CA 1
ATOM 594 C C . ARG A 1 80 ? 7.749 -2.741 1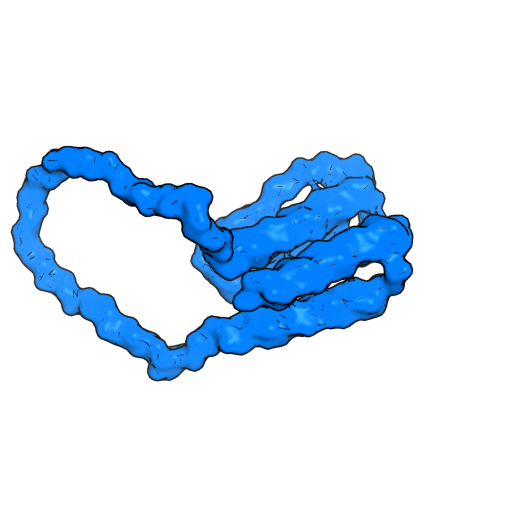2.506 1.00 95.81 80 ARG A C 1
ATOM 596 O O . ARG A 1 80 ? 8.742 -2.729 13.239 1.00 95.81 80 ARG A O 1
ATOM 603 N N . ARG A 1 81 ? 7.616 -3.606 11.498 1.00 93.94 81 ARG A N 1
ATOM 604 C CA . ARG A 1 81 ? 8.591 -4.661 11.179 1.00 93.94 81 ARG A CA 1
ATOM 605 C C . ARG A 1 81 ? 9.017 -4.583 9.714 1.00 93.94 81 ARG A C 1
ATOM 607 O O . ARG A 1 81 ? 8.193 -4.272 8.853 1.00 93.94 81 ARG A O 1
ATOM 614 N N . PRO A 1 82 ? 10.288 -4.887 9.403 1.00 94.06 82 PRO A N 1
ATOM 615 C CA . PRO A 1 82 ? 10.752 -4.894 8.025 1.00 94.06 82 PRO A CA 1
ATOM 616 C C . PRO A 1 82 ? 10.095 -6.033 7.236 1.00 94.06 82 PRO A C 1
ATOM 618 O O . PRO A 1 82 ? 10.112 -7.188 7.665 1.00 94.06 82 PRO A O 1
ATOM 621 N N . VAL A 1 83 ? 9.570 -5.718 6.052 1.00 91.31 83 VAL A N 1
ATOM 622 C CA . VAL A 1 83 ? 9.022 -6.704 5.121 1.00 91.31 83 VAL A CA 1
ATOM 623 C C . VAL A 1 83 ? 10.174 -7.430 4.418 1.00 91.31 83 VAL A C 1
ATOM 625 O O . VAL A 1 83 ? 11.020 -6.776 3.790 1.00 91.31 83 VAL A O 1
ATOM 628 N N . PRO A 1 84 ? 10.218 -8.775 4.462 1.00 89.19 84 PRO A N 1
ATOM 629 C CA . PRO A 1 84 ? 11.265 -9.553 3.811 1.00 89.19 84 PRO A CA 1
ATOM 630 C C . PRO A 1 84 ? 11.399 -9.245 2.315 1.00 89.19 84 PRO A C 1
ATOM 632 O O . PRO A 1 84 ? 10.421 -9.267 1.563 1.00 89.19 84 PRO A O 1
ATOM 635 N N . ARG A 1 85 ? 12.637 -9.013 1.865 1.00 83.69 85 ARG A N 1
ATOM 636 C CA . ARG A 1 85 ? 12.964 -8.864 0.441 1.00 83.69 85 ARG A CA 1
ATOM 637 C C . ARG A 1 85 ? 13.072 -10.233 -0.212 1.00 83.69 85 ARG A C 1
ATOM 639 O O . ARG A 1 85 ? 14.029 -10.962 0.032 1.00 83.69 85 ARG A O 1
ATOM 646 N N . LEU A 1 86 ? 12.108 -10.565 -1.062 1.00 80.56 86 LEU A N 1
ATOM 647 C CA . LEU A 1 86 ? 12.123 -11.807 -1.830 1.00 80.56 86 LEU A CA 1
ATOM 648 C C . LEU A 1 86 ? 12.920 -11.627 -3.117 1.00 80.56 86 LEU A C 1
ATOM 650 O O . LEU A 1 86 ? 12.773 -10.618 -3.798 1.00 80.56 86 LEU A O 1
ATOM 654 N N . SER A 1 87 ? 13.743 -12.613 -3.471 1.00 71.56 87 SER A N 1
ATOM 655 C CA . SER A 1 87 ? 14.633 -12.585 -4.644 1.00 71.56 87 SER A CA 1
ATOM 656 C C . SER A 1 87 ? 13.906 -12.488 -5.991 1.00 71.56 87 SER A C 1
ATOM 658 O O . SER A 1 87 ? 14.541 -12.167 -6.988 1.00 71.56 87 SER A O 1
ATOM 660 N N . ASN A 1 88 ? 12.603 -12.781 -6.021 1.00 72.31 88 ASN A N 1
ATOM 661 C CA . ASN A 1 88 ? 11.775 -12.799 -7.223 1.00 72.31 88 ASN A CA 1
ATOM 662 C C . ASN A 1 88 ? 10.846 -11.579 -7.277 1.00 72.31 88 ASN A C 1
ATOM 664 O O . ASN A 1 88 ? 10.034 -11.380 -6.373 1.00 72.31 88 ASN A O 1
ATOM 668 N N . ASP A 1 89 ? 10.909 -10.829 -8.373 1.00 67.88 89 ASP A N 1
ATOM 669 C CA . ASP A 1 89 ? 10.093 -9.633 -8.606 1.00 67.88 89 ASP A CA 1
ATOM 670 C C . ASP A 1 89 ? 8.592 -9.945 -8.698 1.00 67.88 89 ASP A C 1
ATOM 672 O O . ASP A 1 89 ? 7.766 -9.123 -8.299 1.00 67.88 89 ASP A O 1
ATOM 676 N N . LEU A 1 90 ? 8.222 -11.158 -9.128 1.00 68.94 90 LEU A N 1
ATOM 677 C CA . LEU A 1 90 ? 6.820 -11.594 -9.197 1.00 68.94 90 LEU A CA 1
ATOM 678 C C . LEU A 1 90 ? 6.158 -11.666 -7.816 1.00 68.94 90 LEU A C 1
ATOM 680 O O . LEU A 1 90 ? 4.943 -11.508 -7.701 1.00 68.94 90 LEU A O 1
ATOM 684 N N . ALA A 1 91 ? 6.948 -11.861 -6.758 1.00 82.31 91 ALA A N 1
ATOM 685 C CA . ALA A 1 91 ? 6.423 -11.931 -5.403 1.00 82.31 91 ALA A CA 1
ATOM 686 C C . ALA A 1 91 ? 6.040 -10.550 -4.841 1.00 82.31 91 ALA A C 1
ATOM 688 O O . ALA A 1 91 ? 5.263 -10.484 -3.897 1.00 82.31 91 ALA A O 1
ATOM 689 N N . LEU A 1 92 ? 6.520 -9.443 -5.423 1.00 82.06 92 LEU A N 1
ATOM 690 C CA . LEU A 1 92 ? 6.239 -8.093 -4.911 1.00 82.06 92 LEU A CA 1
ATOM 691 C C . LEU A 1 92 ? 4.769 -7.695 -5.071 1.00 82.06 92 LEU A C 1
ATOM 693 O O . LEU A 1 92 ? 4.216 -7.013 -4.211 1.00 82.06 92 LEU A O 1
ATOM 697 N N . THR A 1 93 ? 4.121 -8.132 -6.155 1.00 88.12 93 THR A N 1
ATOM 698 C CA . THR A 1 93 ? 2.689 -7.860 -6.364 1.00 88.12 93 THR A CA 1
ATOM 699 C C . THR A 1 93 ? 1.831 -8.645 -5.376 1.00 88.12 93 THR A C 1
ATOM 701 O O . THR A 1 93 ? 0.837 -8.126 -4.875 1.00 88.12 93 THR A O 1
ATOM 704 N N . ASP A 1 94 ? 2.223 -9.882 -5.077 1.00 89.25 94 ASP A N 1
ATOM 705 C CA . ASP A 1 94 ? 1.547 -10.710 -4.081 1.00 89.25 94 ASP A CA 1
ATOM 706 C C . ASP A 1 94 ? 1.744 -10.150 -2.667 1.00 89.25 94 ASP A C 1
ATOM 708 O O . ASP A 1 94 ? 0.772 -9.910 -1.955 1.00 89.25 94 ASP A O 1
ATOM 712 N N . GLN A 1 95 ? 2.983 -9.792 -2.313 1.00 91.75 95 GLN A N 1
ATOM 713 C CA . GLN A 1 95 ? 3.291 -9.115 -1.053 1.00 91.75 95 GLN A CA 1
ATOM 714 C C . GLN A 1 95 ? 2.470 -7.837 -0.869 1.00 91.75 95 GLN A C 1
ATOM 716 O O . GLN A 1 95 ? 1.924 -7.634 0.211 1.00 91.75 95 GLN A O 1
ATOM 721 N N . LEU A 1 96 ? 2.337 -7.003 -1.910 1.00 93.94 96 LEU A N 1
ATOM 722 C CA . LEU A 1 96 ? 1.507 -5.797 -1.850 1.00 93.94 96 LEU A CA 1
ATOM 723 C C . LEU A 1 96 ? 0.042 -6.125 -1.538 1.00 93.94 96 LEU A C 1
ATOM 725 O O . LEU A 1 96 ? -0.576 -5.426 -0.740 1.00 93.94 96 LEU A O 1
ATOM 729 N N . LYS A 1 97 ? -0.516 -7.172 -2.154 1.00 94.25 97 LYS A N 1
ATOM 730 C CA . LYS A 1 97 ? -1.902 -7.594 -1.905 1.00 94.25 97 LYS A CA 1
ATOM 731 C C . LYS A 1 97 ? -2.098 -8.085 -0.477 1.00 94.25 97 LYS A C 1
ATOM 733 O O . LYS A 1 97 ? -3.109 -7.740 0.124 1.00 94.25 97 LYS A O 1
ATOM 738 N N . VAL A 1 98 ? -1.139 -8.841 0.056 1.00 95.44 98 VAL A N 1
ATOM 739 C CA . VAL A 1 98 ? -1.167 -9.312 1.446 1.00 95.44 98 VAL A CA 1
ATOM 740 C C . VAL A 1 98 ? -1.179 -8.123 2.405 1.00 95.44 98 VAL A C 1
ATOM 742 O O . VAL A 1 98 ? -2.148 -7.955 3.135 1.00 95.44 98 VAL A O 1
ATOM 745 N N . VAL A 1 99 ? -0.196 -7.218 2.321 1.00 96.69 99 VAL A N 1
ATOM 746 C CA . VAL A 1 99 ? -0.124 -6.080 3.261 1.00 96.69 99 VAL A CA 1
ATOM 747 C C . VAL A 1 99 ? -1.276 -5.085 3.082 1.00 96.69 99 VAL A C 1
ATOM 749 O O . VAL A 1 99 ? -1.665 -4.407 4.029 1.00 96.69 99 VAL A O 1
ATOM 752 N N . ALA A 1 100 ? -1.853 -4.985 1.879 1.00 96.94 100 ALA A N 1
ATOM 753 C CA . ALA A 1 100 ? -3.060 -4.198 1.646 1.00 96.94 100 ALA A CA 1
ATOM 754 C C . ALA A 1 100 ? -4.294 -4.831 2.305 1.00 96.94 100 ALA A C 1
ATOM 756 O O . ALA A 1 100 ? -5.123 -4.105 2.851 1.00 96.94 100 ALA A O 1
ATOM 757 N N . ALA A 1 101 ? -4.421 -6.161 2.267 1.00 96.81 101 ALA A N 1
ATOM 758 C CA . ALA A 1 101 ? -5.483 -6.875 2.967 1.00 96.81 101 ALA A CA 1
ATOM 759 C C . ALA A 1 101 ? -5.336 -6.737 4.488 1.00 96.81 101 ALA A C 1
ATOM 761 O O . ALA A 1 101 ? -6.332 -6.460 5.152 1.00 96.81 101 ALA A O 1
ATOM 762 N N . ASP A 1 102 ? -4.109 -6.831 5.008 1.00 96.38 102 ASP A N 1
ATOM 763 C CA . ASP A 1 102 ? -3.805 -6.611 6.427 1.00 96.38 102 ASP A CA 1
ATOM 764 C C . ASP A 1 102 ? -4.210 -5.192 6.854 1.00 96.38 102 ASP A C 1
ATOM 766 O O . ASP A 1 102 ? -4.956 -5.016 7.815 1.00 96.38 102 ASP A O 1
ATOM 770 N N . LEU A 1 103 ? -3.835 -4.171 6.070 1.00 96.44 103 LEU A N 1
ATOM 771 C CA . LEU A 1 103 ? -4.248 -2.791 6.335 1.00 96.44 103 LEU A CA 1
ATOM 772 C C . LEU A 1 103 ? -5.774 -2.635 6.357 1.00 96.44 103 LEU A C 1
ATOM 774 O O . LEU A 1 103 ? -6.290 -1.897 7.185 1.00 96.44 103 LEU A O 1
ATOM 778 N N . VAL A 1 104 ? -6.509 -3.292 5.456 1.00 96.81 104 VAL A N 1
ATOM 779 C CA . VAL A 1 104 ? -7.981 -3.242 5.451 1.00 96.81 104 VAL A CA 1
ATOM 780 C C . VAL A 1 104 ? -8.564 -3.959 6.670 1.00 96.81 104 VAL A C 1
ATOM 782 O O . VAL A 1 104 ? -9.511 -3.450 7.273 1.00 96.81 104 VAL A O 1
ATOM 785 N N . ALA A 1 105 ? -8.000 -5.107 7.048 1.00 96.06 105 ALA A N 1
ATOM 786 C CA . ALA A 1 105 ? -8.422 -5.881 8.211 1.00 96.06 105 ALA A CA 1
ATOM 787 C C . ALA A 1 105 ? -8.204 -5.121 9.530 1.00 96.06 105 ALA A C 1
ATOM 789 O O . ALA A 1 105 ? -9.035 -5.226 10.430 1.00 96.06 105 ALA A O 1
ATOM 790 N N . ALA A 1 106 ? -7.158 -4.292 9.604 1.00 95.81 106 ALA A N 1
ATOM 791 C CA . ALA A 1 106 ? -6.869 -3.422 10.742 1.00 95.81 106 ALA A CA 1
ATOM 792 C C . ALA A 1 106 ? -7.912 -2.305 10.966 1.00 95.81 106 ALA A C 1
ATOM 794 O O . ALA A 1 106 ? -7.880 -1.631 11.992 1.00 95.81 106 ALA A O 1
ATOM 795 N N . GLY A 1 107 ? -8.844 -2.083 10.029 1.00 92.94 107 GLY A N 1
ATOM 796 C CA . GLY A 1 107 ? -9.903 -1.075 10.164 1.00 92.94 107 GLY A CA 1
ATOM 797 C C . GLY A 1 107 ? -9.368 0.361 1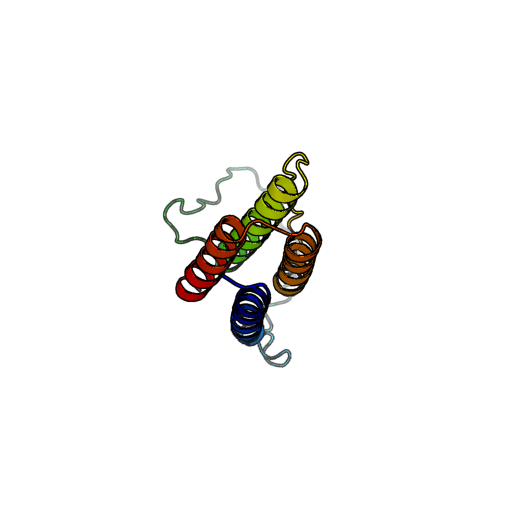0.282 1.00 92.94 107 GLY A C 1
ATOM 798 O O . GLY A 1 107 ? -9.659 1.045 11.266 1.00 92.94 107 GLY A O 1
ATOM 799 N N . PRO A 1 108 ? -8.590 0.848 9.299 1.00 93.81 108 PRO A N 1
ATOM 800 C CA . PRO A 1 108 ? -7.814 2.068 9.433 1.00 93.81 108 PRO A CA 1
ATOM 801 C C . PRO A 1 108 ? -8.711 3.306 9.444 1.00 93.81 108 PRO A C 1
ATOM 803 O O . PRO A 1 108 ? -9.746 3.364 8.774 1.00 93.81 108 PRO A O 1
ATOM 806 N N . ALA A 1 109 ? -8.261 4.351 10.139 1.00 93.50 109 ALA A N 1
ATOM 807 C CA . ALA A 1 109 ? -8.902 5.656 10.057 1.00 93.50 109 ALA A CA 1
ATOM 808 C C . ALA A 1 109 ? -8.911 6.178 8.598 1.00 93.50 109 ALA A C 1
ATOM 810 O O . ALA A 1 109 ? -7.948 5.942 7.855 1.00 93.50 109 ALA A O 1
ATOM 811 N N . PRO A 1 110 ? -9.942 6.939 8.174 1.00 92.19 110 PRO A N 1
ATOM 812 C CA . PRO A 1 110 ? -10.063 7.422 6.795 1.00 92.19 110 PRO A CA 1
ATOM 813 C C . PRO A 1 110 ? -8.854 8.219 6.281 1.00 92.19 110 PRO A C 1
ATOM 815 O O . PRO A 1 110 ? -8.544 8.151 5.090 1.00 92.19 110 PRO A O 1
ATOM 818 N N . ASP A 1 111 ? -8.162 8.947 7.161 1.00 93.88 111 ASP A N 1
ATOM 819 C CA . ASP A 1 111 ? -6.971 9.736 6.817 1.00 93.88 111 ASP A CA 1
ATOM 820 C C . ASP A 1 111 ? -5.767 8.844 6.501 1.00 93.88 111 ASP A C 1
ATOM 822 O O . ASP A 1 111 ? -5.050 9.072 5.525 1.00 93.88 111 ASP A O 1
ATOM 826 N N . LEU A 1 112 ? -5.581 7.776 7.282 1.00 94.56 112 LEU A N 1
ATOM 827 C CA . LEU A 1 112 ? -4.517 6.797 7.072 1.00 94.56 112 LEU A CA 1
ATOM 828 C C . LEU A 1 112 ? -4.753 6.010 5.776 1.00 94.56 112 LEU A C 1
ATOM 830 O O . LEU A 1 112 ? -3.816 5.774 5.011 1.00 94.56 112 LEU A O 1
ATOM 834 N N . LEU A 1 113 ? -6.016 5.709 5.467 1.00 94.62 113 LEU A N 1
ATOM 835 C CA . LEU A 1 113 ? -6.410 5.136 4.182 1.00 94.62 113 LEU A CA 1
ATOM 836 C C . LEU A 1 113 ? -6.181 6.116 3.017 1.00 94.62 113 LEU A C 1
ATOM 838 O O . LEU A 1 113 ? -5.725 5.718 1.946 1.00 94.62 113 LEU A O 1
ATOM 842 N N . GLY A 1 114 ? -6.429 7.411 3.235 1.00 95.50 114 GLY A N 1
ATOM 843 C CA . GLY A 1 114 ? -6.085 8.486 2.301 1.00 95.50 114 GLY A CA 1
ATOM 844 C C . GLY A 1 114 ? -4.593 8.533 1.976 1.00 95.50 114 GLY A C 1
ATOM 845 O O . GLY A 1 114 ? -4.214 8.582 0.804 1.00 95.50 114 GLY A O 1
ATOM 846 N N . ALA A 1 115 ? -3.750 8.443 3.003 1.00 95.88 115 ALA A N 1
ATOM 847 C CA . ALA A 1 115 ? -2.303 8.380 2.846 1.00 95.88 115 ALA A CA 1
ATOM 848 C C . ALA A 1 115 ? -1.858 7.109 2.102 1.00 95.88 115 ALA A C 1
ATOM 850 O O . ALA A 1 115 ? -1.001 7.181 1.225 1.00 95.88 115 ALA A O 1
ATOM 851 N N . ALA A 1 116 ? -2.467 5.955 2.389 1.00 96.81 116 ALA A N 1
ATOM 852 C CA . ALA A 1 116 ? -2.172 4.705 1.689 1.00 96.81 116 ALA A CA 1
ATOM 853 C C . ALA A 1 116 ? -2.513 4.779 0.187 1.00 96.81 116 ALA A C 1
ATOM 855 O O . ALA A 1 116 ? -1.731 4.331 -0.653 1.00 96.81 116 ALA A O 1
ATOM 856 N N . VAL A 1 117 ? -3.641 5.402 -0.178 1.00 97.88 117 VAL A N 1
ATOM 857 C CA . VAL A 1 117 ? -3.988 5.656 -1.587 1.00 97.88 117 VAL A CA 1
ATOM 858 C C . VAL A 1 117 ? -2.965 6.575 -2.253 1.00 97.88 117 VAL A C 1
ATOM 860 O O . VAL A 1 117 ? -2.548 6.300 -3.381 1.00 97.88 117 VAL A O 1
ATOM 863 N N . ALA A 1 118 ? -2.549 7.649 -1.579 1.00 97.00 118 ALA A N 1
ATOM 864 C CA . ALA A 1 118 ? -1.560 8.581 -2.113 1.00 97.00 118 ALA A CA 1
ATOM 865 C C . ALA A 1 118 ? -0.231 7.875 -2.425 1.00 97.00 118 ALA A C 1
ATOM 867 O O . ALA A 1 118 ? 0.271 8.009 -3.541 1.00 97.00 118 ALA A O 1
ATOM 868 N N . ASP A 1 119 ? 0.263 7.045 -1.505 1.00 97.50 119 ASP A N 1
ATOM 869 C CA . ASP A 1 119 ? 1.488 6.261 -1.680 1.00 97.50 119 ASP A CA 1
ATOM 870 C C . ASP A 1 119 ? 1.434 5.324 -2.894 1.00 97.50 119 ASP A C 1
ATOM 872 O O . ASP A 1 119 ? 2.399 5.231 -3.662 1.00 97.50 119 ASP A O 1
ATOM 876 N N . VAL A 1 120 ? 0.311 4.619 -3.078 1.00 97.00 120 VAL A N 1
ATOM 877 C CA . VAL A 1 120 ? 0.115 3.719 -4.225 1.00 97.00 120 VAL A CA 1
ATOM 878 C C . VAL A 1 120 ? 0.121 4.517 -5.528 1.00 97.00 120 VAL A C 1
ATOM 880 O O . VAL A 1 120 ? 0.773 4.121 -6.494 1.00 97.00 120 VAL A O 1
ATOM 883 N N . GLN A 1 121 ? -0.570 5.659 -5.566 1.00 96.62 121 GLN A N 1
ATOM 884 C CA . GLN A 1 121 ? -0.651 6.503 -6.760 1.00 96.62 121 GLN A CA 1
ATOM 885 C C . GLN A 1 121 ? 0.684 7.166 -7.101 1.00 96.62 121 GLN A C 1
ATOM 887 O O . GLN A 1 121 ? 1.034 7.254 -8.276 1.00 96.62 121 GLN A O 1
ATOM 892 N N . GLU A 1 122 ? 1.429 7.628 -6.100 1.00 96.44 122 GLU A N 1
ATOM 893 C CA . GLU A 1 122 ? 2.770 8.184 -6.276 1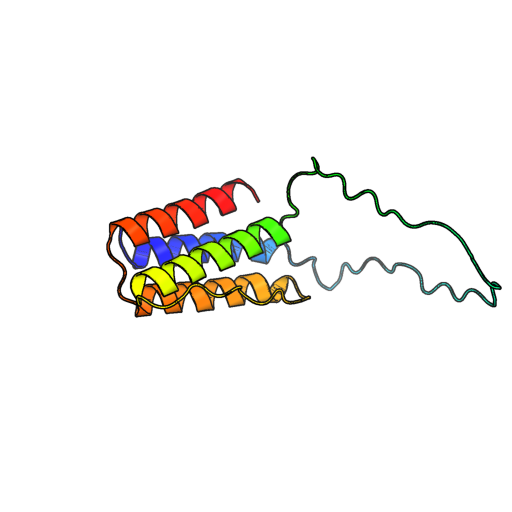.00 96.44 122 GLU A CA 1
ATOM 894 C C . GLU A 1 122 ? 3.719 7.136 -6.855 1.00 96.44 122 GLU A C 1
ATOM 896 O O . GLU A 1 122 ? 4.330 7.371 -7.897 1.00 96.44 122 GLU A O 1
ATOM 901 N N . THR A 1 123 ? 3.752 5.942 -6.255 1.00 95.62 123 THR A N 1
ATOM 902 C CA . THR A 1 123 ? 4.575 4.831 -6.751 1.00 95.62 123 THR A CA 1
ATOM 903 C C . THR A 1 123 ? 4.183 4.480 -8.184 1.00 95.62 123 THR A C 1
ATOM 905 O O . THR A 1 123 ? 5.042 4.386 -9.050 1.00 95.62 123 THR A O 1
ATOM 908 N N . ARG A 1 124 ? 2.883 4.380 -8.485 1.00 93.44 124 ARG A N 1
ATOM 909 C CA . ARG A 1 124 ? 2.396 4.083 -9.838 1.00 93.44 124 ARG A CA 1
ATOM 910 C C . ARG A 1 124 ? 2.860 5.099 -10.889 1.00 93.44 124 ARG A C 1
ATOM 912 O O . ARG A 1 124 ? 3.136 4.711 -12.019 1.00 93.44 124 ARG A O 1
ATOM 919 N N . ARG A 1 125 ? 2.927 6.389 -10.539 1.00 93.62 125 ARG A N 1
ATOM 920 C CA . ARG A 1 125 ? 3.410 7.459 -11.437 1.00 93.62 125 ARG A CA 1
ATOM 921 C C . ARG A 1 125 ? 4.926 7.426 -11.640 1.00 93.62 125 ARG A C 1
ATOM 923 O O . ARG A 1 125 ? 5.390 7.925 -12.658 1.00 93.62 125 ARG A O 1
ATOM 930 N N . ALA A 1 126 ? 5.675 6.886 -10.681 1.00 91.12 126 ALA A N 1
ATOM 931 C CA . ALA A 1 126 ? 7.134 6.812 -10.723 1.00 91.12 126 ALA A CA 1
ATOM 932 C C . ALA A 1 126 ? 7.676 5.599 -11.509 1.00 91.12 126 ALA A C 1
ATOM 934 O O . ALA A 1 126 ? 8.872 5.545 -11.793 1.00 91.12 126 ALA A O 1
ATOM 935 N N . LEU A 1 127 ? 6.819 4.624 -11.828 1.00 86.94 127 LEU A N 1
ATOM 936 C CA . LEU A 1 127 ? 7.168 3.332 -12.431 1.00 86.94 127 LEU A CA 1
ATOM 937 C C . LEU A 1 127 ? 7.007 3.300 -13.958 1.00 86.94 127 LEU A C 1
ATOM 939 O O . LEU A 1 127 ? 7.951 2.813 -14.642 1.00 86.94 127 LEU A O 1
#

Radius of gyration: 19.45 Å; Cα contacts (8 Å, |Δi|>4): 88; chains: 1; bounding box: 57×34×42 Å